Protein AF-A0A8S3JWR5-F1 (afdb_monomer)

Radius of gyration: 14.71 Å; Cα contacts (8 Å, |Δi|>4): 63; chains: 1; bounding box: 39×19×39 Å

Structure (mmCIF, N/CA/C/O backbone):
data_AF-A0A8S3JWR5-F1
#
_entry.id   AF-A0A8S3JWR5-F1
#
loop_
_atom_site.group_PDB
_atom_site.id
_atom_site.type_symbol
_atom_site.label_atom_id
_atom_site.label_alt_id
_atom_site.label_comp_id
_atom_site.label_asym_id
_atom_site.label_entity_id
_atom_site.label_seq_id
_atom_site.pdbx_PDB_ins_code
_atom_site.Cartn_x
_atom_site.Cartn_y
_atom_site.Cartn_z
_atom_site.occupancy
_atom_site.B_iso_or_equiv
_atom_site.auth_seq_id
_atom_site.auth_comp_id
_atom_site.auth_asym_id
_atom_site.auth_atom_id
_atom_site.pdbx_PDB_model_num
ATOM 1 N N . MET A 1 1 ? -30.917 8.137 4.550 1.00 37.38 1 MET A N 1
ATOM 2 C CA . MET A 1 1 ? -30.473 6.727 4.497 1.00 37.38 1 MET A CA 1
ATOM 3 C C . MET A 1 1 ? -29.149 6.706 3.745 1.00 37.38 1 MET A C 1
ATOM 5 O O . MET A 1 1 ? -29.154 7.020 2.565 1.00 37.38 1 MET A O 1
ATOM 9 N N . GLN A 1 2 ? -28.016 6.509 4.427 1.00 43.31 2 GLN A N 1
ATOM 10 C CA . GLN A 1 2 ? -26.693 6.490 3.785 1.00 43.31 2 GLN A CA 1
ATOM 11 C C . GLN A 1 2 ? -26.378 5.064 3.337 1.00 43.31 2 GLN A C 1
ATOM 13 O O . GLN A 1 2 ? -26.114 4.191 4.160 1.00 43.31 2 GLN A O 1
ATOM 18 N N . THR A 1 3 ? -26.428 4.827 2.031 1.00 49.97 3 THR A N 1
ATOM 19 C CA . THR A 1 3 ? -25.996 3.568 1.425 1.00 49.97 3 THR A CA 1
ATOM 20 C C . THR A 1 3 ? -24.471 3.576 1.351 1.00 49.97 3 THR A C 1
ATOM 22 O O . THR A 1 3 ? -23.886 4.046 0.379 1.00 49.97 3 THR A O 1
ATOM 25 N N . LEU A 1 4 ? -23.808 3.114 2.412 1.00 53.09 4 LEU A N 1
ATOM 26 C CA . LEU A 1 4 ? -22.368 2.860 2.397 1.00 53.09 4 LEU A CA 1
ATOM 27 C C . LEU A 1 4 ? -22.130 1.588 1.584 1.00 53.09 4 LEU A C 1
ATOM 29 O O . LEU A 1 4 ? -22.254 0.498 2.127 1.00 53.09 4 LEU A O 1
ATOM 33 N N . TYR A 1 5 ? -21.883 1.758 0.283 1.00 58.81 5 TYR A N 1
ATOM 34 C CA . TYR A 1 5 ? -21.598 0.738 -0.732 1.00 58.81 5 TYR A CA 1
ATOM 35 C C . TYR A 1 5 ? -21.057 -0.598 -0.179 1.00 58.81 5 TYR A C 1
ATOM 37 O O . TYR A 1 5 ? -19.836 -0.781 -0.086 1.00 58.81 5 TYR A O 1
ATOM 45 N N . PRO A 1 6 ? -21.936 -1.556 0.169 1.00 47.34 6 PRO A N 1
ATOM 46 C CA . PRO A 1 6 ? -21.493 -2.837 0.689 1.00 47.34 6 PRO A CA 1
ATOM 47 C C . PRO A 1 6 ? -20.863 -3.622 -0.467 1.00 47.34 6 PRO A C 1
ATOM 49 O O . PRO A 1 6 ? -21.546 -3.989 -1.419 1.00 47.34 6 PRO A O 1
ATOM 52 N N . GLY A 1 7 ? -19.545 -3.829 -0.409 1.00 58.38 7 GLY A N 1
ATOM 53 C CA . GLY A 1 7 ? -18.796 -4.625 -1.390 1.00 58.38 7 GLY A CA 1
ATOM 54 C C . GLY A 1 7 ? -18.130 -3.860 -2.541 1.00 58.38 7 GLY A C 1
ATOM 55 O O . GLY A 1 7 ? -17.564 -4.503 -3.418 1.00 58.38 7 GLY A O 1
ATOM 56 N N . LEU A 1 8 ? -18.147 -2.519 -2.558 1.00 60.56 8 LEU A N 1
ATOM 57 C CA . LEU A 1 8 ? -17.488 -1.746 -3.630 1.00 60.56 8 LEU A CA 1
ATOM 58 C C . LEU A 1 8 ? -15.957 -1.692 -3.485 1.00 60.56 8 LEU A C 1
ATOM 60 O O . LEU A 1 8 ? -15.246 -1.549 -4.476 1.00 60.56 8 LEU A O 1
ATOM 64 N N . LEU A 1 9 ? -15.434 -1.816 -2.263 1.00 65.62 9 LEU A N 1
ATOM 65 C CA . LEU A 1 9 ? -13.997 -1.748 -2.012 1.00 65.62 9 LEU A CA 1
ATOM 66 C C . LEU A 1 9 ? -13.405 -3.161 -1.925 1.00 65.62 9 LEU A C 1
ATOM 68 O O . LEU A 1 9 ? -13.457 -3.794 -0.874 1.00 65.62 9 LEU A O 1
ATOM 72 N N . ALA A 1 10 ? -12.843 -3.651 -3.033 1.00 68.44 10 ALA A N 1
ATOM 73 C CA . ALA A 1 10 ? -12.148 -4.940 -3.059 1.00 68.44 10 ALA A CA 1
ATOM 74 C C . ALA A 1 10 ? -10.863 -4.906 -2.212 1.00 68.44 10 ALA A C 1
ATOM 76 O O . ALA A 1 10 ? -10.627 -5.809 -1.414 1.00 68.44 10 ALA A O 1
ATOM 77 N N . TYR A 1 11 ? -10.045 -3.859 -2.360 1.00 75.12 11 TYR A N 1
ATOM 78 C CA . TYR A 1 11 ? -8.889 -3.571 -1.510 1.00 75.12 11 TYR A CA 1
ATOM 79 C C . TYR A 1 11 ? -8.386 -2.135 -1.737 1.00 75.12 11 TYR A C 1
ATOM 81 O O . TYR A 1 11 ? -8.467 -1.606 -2.843 1.00 75.12 11 TYR A O 1
ATOM 89 N N . LEU A 1 12 ? -7.860 -1.501 -0.687 1.00 84.25 12 LEU A N 1
ATOM 90 C CA . LEU A 1 12 ? -7.167 -0.214 -0.733 1.00 84.25 12 LEU A CA 1
ATOM 91 C C . LEU A 1 12 ? -5.659 -0.470 -0.795 1.00 84.25 12 LEU A C 1
ATOM 93 O O . LEU A 1 12 ? -5.075 -0.962 0.171 1.00 84.25 12 LEU A O 1
ATOM 97 N N . LEU A 1 13 ? -5.026 -0.123 -1.914 1.00 85.75 13 LEU A N 1
ATOM 98 C CA . LEU A 1 13 ? -3.587 -0.287 -2.097 1.00 85.75 13 LEU A CA 1
ATOM 99 C C . LEU A 1 13 ? -2.842 0.998 -1.711 1.00 85.75 13 LEU A C 1
ATOM 101 O O . LEU A 1 13 ? -2.915 2.009 -2.405 1.00 85.75 13 LEU A O 1
ATOM 105 N N . MET A 1 14 ? -2.105 0.961 -0.606 1.00 86.00 14 MET A N 1
ATOM 106 C CA . MET A 1 14 ? -1.245 2.054 -0.162 1.00 86.00 14 MET A CA 1
ATOM 107 C C . MET A 1 14 ? 0.150 1.913 -0.775 1.00 86.00 14 MET A C 1
ATOM 109 O O . MET A 1 14 ? 0.968 1.124 -0.300 1.00 86.00 14 MET A O 1
ATOM 113 N N . TYR A 1 15 ? 0.416 2.691 -1.826 1.00 85.44 15 TYR A N 1
ATOM 114 C CA . TYR A 1 15 ? 1.695 2.708 -2.539 1.00 85.44 15 TYR A CA 1
ATOM 115 C C . TYR A 1 15 ? 2.723 3.640 -1.879 1.00 85.44 15 TYR A C 1
ATOM 117 O O . TYR A 1 15 ? 2.412 4.795 -1.586 1.00 85.44 15 TYR A O 1
ATOM 125 N N . LYS A 1 16 ? 3.959 3.153 -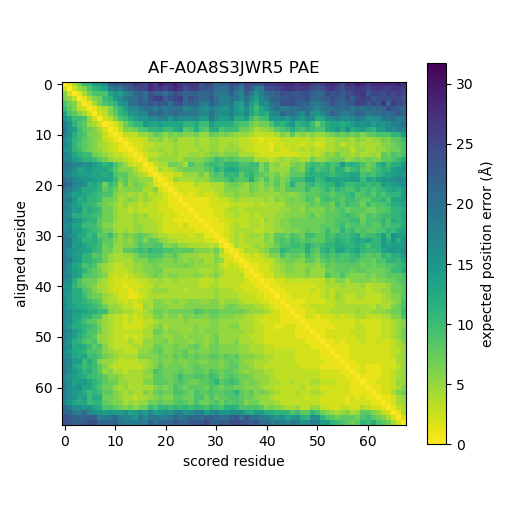1.679 1.00 80.50 16 LYS A N 1
ATOM 126 C CA . LYS A 1 16 ? 5.104 3.907 -1.116 1.00 80.50 16 LYS A CA 1
ATOM 127 C C . LYS A 1 16 ? 4.740 4.684 0.154 1.00 80.50 16 LYS A C 1
ATOM 129 O O . LYS A 1 16 ? 4.974 5.886 0.242 1.00 80.50 16 LYS A O 1
ATOM 134 N N . MET A 1 17 ? 4.162 3.994 1.136 1.00 76.94 17 MET A N 1
ATOM 135 C CA . MET A 1 17 ? 3.678 4.617 2.370 1.00 76.94 17 MET A CA 1
ATOM 136 C C . MET A 1 17 ? 4.809 5.410 3.072 1.00 76.94 17 MET A C 1
ATOM 138 O O . MET A 1 17 ? 5.770 4.800 3.547 1.00 76.94 17 MET A O 1
ATOM 142 N N . PRO A 1 18 ? 4.746 6.754 3.145 1.00 74.75 18 PRO A N 1
ATOM 143 C CA . PRO A 1 18 ? 5.749 7.527 3.868 1.00 74.75 18 PRO A CA 1
ATOM 144 C C . PRO A 1 18 ? 5.587 7.315 5.377 1.00 74.75 18 PRO A C 1
ATOM 146 O O . PRO A 1 18 ? 4.482 7.060 5.857 1.00 74.75 18 PRO A O 1
ATOM 149 N N . PHE A 1 19 ? 6.663 7.488 6.155 1.00 73.38 19 PHE A N 1
ATOM 150 C CA . PHE A 1 19 ? 6.619 7.289 7.614 1.00 73.38 19 PHE A CA 1
ATOM 151 C C . PHE A 1 19 ? 5.498 8.111 8.283 1.00 73.38 19 PHE A C 1
ATOM 153 O O . PHE A 1 19 ? 4.868 7.643 9.228 1.00 73.38 19 PHE A O 1
ATOM 160 N N . LEU A 1 20 ? 5.196 9.300 7.750 1.00 70.94 20 LEU A N 1
ATOM 161 C CA . LEU A 1 20 ? 4.125 10.176 8.224 1.00 70.94 20 LEU A CA 1
ATOM 162 C C . LEU A 1 20 ? 2.732 9.534 8.101 1.00 70.94 20 LEU A C 1
ATOM 164 O O . LEU A 1 20 ? 1.888 9.711 8.982 1.00 70.94 20 LEU A O 1
ATOM 168 N N . LEU A 1 21 ? 2.496 8.739 7.053 1.00 78.56 21 LEU A N 1
ATOM 169 C CA . LEU A 1 21 ? 1.223 8.043 6.867 1.00 78.56 21 LEU A CA 1
ATOM 170 C C . LEU A 1 21 ? 0.996 6.969 7.934 1.00 78.56 21 LEU A C 1
ATOM 172 O O . LEU A 1 21 ? -0.152 6.646 8.205 1.00 78.56 21 LEU A O 1
ATOM 176 N N . SER A 1 22 ? 2.040 6.455 8.596 1.00 79.62 22 SER 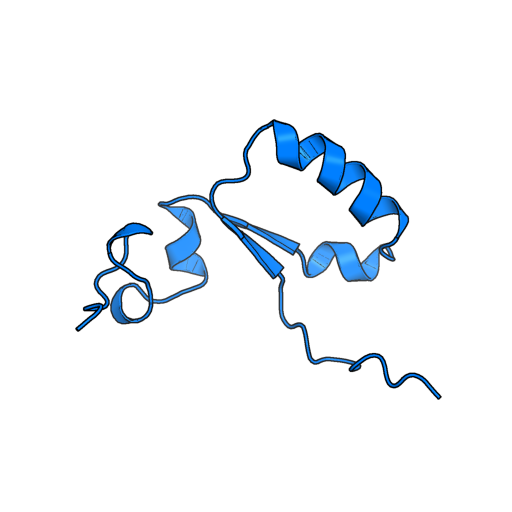A N 1
ATOM 177 C CA . SER A 1 22 ? 1.880 5.451 9.659 1.00 79.62 22 SER A CA 1
ATOM 178 C C . SER A 1 22 ? 1.105 5.986 10.875 1.00 79.62 22 SER A C 1
ATOM 180 O O . SER A 1 22 ? 0.335 5.248 11.499 1.00 79.62 22 SER A O 1
ATOM 182 N N . ALA A 1 23 ? 1.254 7.279 11.186 1.00 84.00 23 ALA A N 1
ATOM 183 C CA . ALA A 1 23 ? 0.525 7.944 12.263 1.00 84.00 23 ALA A CA 1
ATOM 184 C C . ALA A 1 23 ? -0.946 8.161 11.883 1.00 84.00 23 ALA A C 1
ATOM 186 O O . ALA A 1 23 ? -1.843 7.838 12.660 1.00 84.00 23 ALA A O 1
ATOM 187 N N . VAL A 1 24 ? -1.193 8.620 10.654 1.00 84.25 24 VAL A N 1
ATOM 188 C CA . VAL A 1 24 ? -2.549 8.767 10.103 1.00 84.25 24 VAL A CA 1
ATOM 189 C C . VAL A 1 24 ? -3.241 7.402 10.004 1.00 84.25 24 VAL A C 1
ATOM 191 O O . VAL A 1 24 ? -4.397 7.259 10.391 1.00 84.25 24 VAL A O 1
ATOM 194 N N . TRP A 1 25 ? -2.516 6.360 9.599 1.00 82.75 25 TRP A N 1
ATOM 195 C CA . TRP A 1 25 ? -3.014 4.990 9.501 1.00 82.75 25 TRP A CA 1
ATOM 196 C C . TRP A 1 25 ? -3.457 4.418 10.853 1.00 82.75 25 TRP A C 1
ATOM 198 O O . TRP A 1 25 ? -4.442 3.688 10.930 1.00 82.75 25 TRP A O 1
ATOM 208 N N . ARG A 1 26 ? -2.787 4.780 11.958 1.00 82.94 26 ARG A N 1
ATOM 209 C CA . ARG A 1 26 ? -3.262 4.424 13.309 1.00 82.94 26 ARG A CA 1
ATOM 210 C C . ARG A 1 26 ? -4.640 5.003 13.612 1.00 82.94 26 ARG A C 1
ATOM 212 O O . ARG A 1 26 ? -5.430 4.288 14.210 1.00 82.94 26 ARG A O 1
ATOM 219 N N . LEU A 1 27 ? -4.917 6.240 13.203 1.00 84.94 27 LEU A N 1
ATOM 220 C CA . LEU A 1 27 ? -6.228 6.868 13.392 1.00 84.94 27 LEU A CA 1
ATOM 221 C C . LEU A 1 27 ? -7.283 6.233 12.485 1.00 84.94 27 LEU A C 1
ATOM 223 O O . LEU A 1 27 ? -8.372 5.922 12.941 1.00 84.94 27 LEU A O 1
ATOM 227 N N . ILE A 1 28 ? -6.942 5.955 11.227 1.00 83.44 28 ILE A N 1
ATOM 228 C CA . ILE A 1 28 ? -7.869 5.292 10.301 1.00 83.44 28 ILE A CA 1
ATOM 229 C C . ILE A 1 28 ? -8.264 3.906 10.830 1.00 83.44 28 ILE A C 1
ATOM 231 O O . ILE A 1 28 ? -9.442 3.561 10.819 1.00 83.44 28 ILE A O 1
ATOM 235 N N . ARG A 1 29 ? -7.315 3.142 11.387 1.00 80.94 29 ARG A N 1
ATOM 236 C CA . ARG A 1 29 ? -7.600 1.825 11.976 1.00 80.94 29 ARG A CA 1
ATOM 237 C C . ARG A 1 29 ? -8.565 1.856 13.159 1.00 80.94 29 ARG A C 1
ATOM 239 O O . ARG A 1 29 ? -9.227 0.853 13.382 1.00 80.94 29 ARG A O 1
ATOM 246 N N . THR A 1 30 ? -8.680 2.956 13.909 1.00 84.31 30 THR A N 1
ATOM 247 C CA . THR A 1 30 ? -9.678 3.028 14.995 1.00 84.31 30 THR A CA 1
ATOM 248 C C . THR A 1 30 ? -11.098 3.223 14.470 1.00 84.31 30 THR A C 1
ATOM 250 O O . THR A 1 30 ? -12.053 2.906 15.174 1.00 84.31 30 THR A O 1
ATOM 253 N N . TRP A 1 31 ? -11.246 3.714 13.238 1.00 82.56 31 TRP A N 1
ATOM 254 C CA . TRP A 1 31 ? -12.532 3.825 12.546 1.00 82.56 31 TRP A CA 1
ATOM 255 C C . TRP A 1 31 ? -12.892 2.557 11.761 1.00 82.56 31 TRP A C 1
ATOM 257 O O . TRP A 1 31 ? -14.029 2.416 11.316 1.00 82.56 31 TRP A O 1
ATOM 267 N N . MET A 1 32 ? -11.941 1.636 11.586 1.00 81.12 32 MET A N 1
ATOM 268 C CA . MET A 1 32 ? -12.121 0.391 10.846 1.00 81.12 32 MET A CA 1
ATOM 269 C C . MET A 1 32 ? -12.490 -0.766 11.778 1.00 81.12 32 MET A C 1
ATOM 271 O O . MET A 1 32 ? -11.914 -0.938 12.849 1.00 81.12 32 MET A O 1
ATOM 275 N N . SER A 1 33 ? -13.435 -1.605 11.349 1.00 77.00 33 SER A N 1
ATOM 276 C CA . SER A 1 33 ? -13.669 -2.902 11.988 1.00 77.00 33 SER A CA 1
ATOM 277 C C . SER A 1 33 ? -12.500 -3.852 11.702 1.00 77.00 33 SER A C 1
ATOM 279 O O .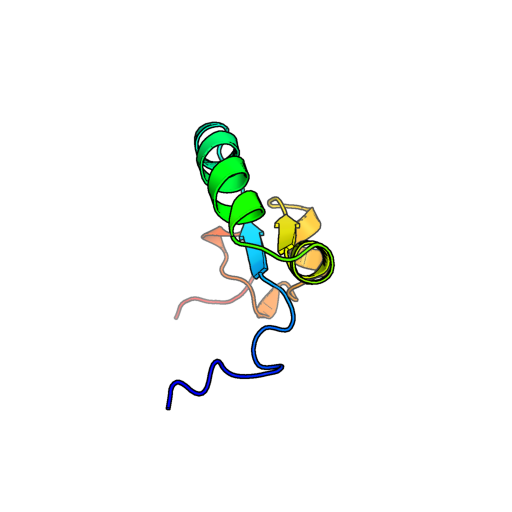 SER A 1 33 ? -11.791 -3.698 10.707 1.00 77.00 33 SER A O 1
ATOM 281 N N . SER A 1 34 ? -12.307 -4.878 12.536 1.00 75.69 34 SER A N 1
ATOM 282 C CA . SER A 1 34 ? -11.231 -5.868 12.347 1.00 75.69 34 SER A CA 1
ATOM 283 C C . SER A 1 34 ? -11.301 -6.589 10.997 1.00 75.69 34 SER A C 1
ATOM 285 O O . SER A 1 34 ? -10.277 -6.986 10.453 1.00 75.69 34 SER A O 1
ATOM 287 N N . GLU A 1 35 ? -12.500 -6.733 10.429 1.00 75.44 35 GLU A N 1
ATOM 288 C CA . GLU A 1 35 ? -12.675 -7.295 9.091 1.00 75.44 35 GLU A CA 1
ATOM 289 C C . GLU A 1 35 ? -12.203 -6.334 7.995 1.00 75.44 35 GLU A C 1
ATOM 291 O O . GLU A 1 35 ? -11.695 -6.780 6.970 1.00 75.44 35 GLU A O 1
ATOM 296 N N . ALA A 1 36 ? -12.318 -5.022 8.212 1.00 77.12 36 ALA A N 1
ATOM 297 C CA . ALA A 1 36 ? -11.967 -4.035 7.207 1.00 77.12 36 ALA A CA 1
ATOM 298 C C . ALA A 1 36 ? -10.447 -3.904 7.001 1.00 77.12 36 ALA A 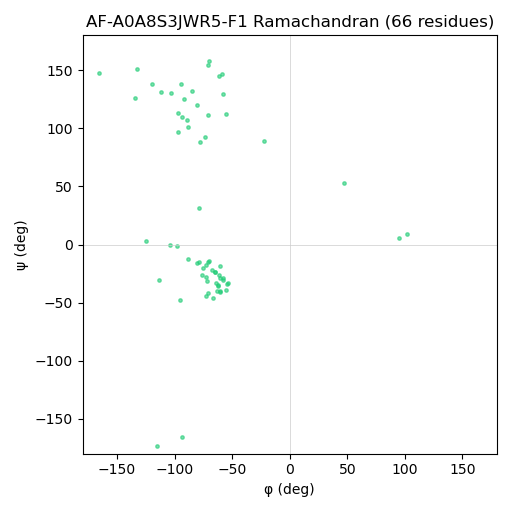C 1
ATOM 300 O O . ALA A 1 36 ? -10.002 -3.578 5.900 1.00 77.12 36 ALA A O 1
ATOM 301 N N . ASP A 1 37 ? -9.644 -4.199 8.029 1.00 77.00 37 ASP A N 1
ATOM 302 C CA . ASP A 1 37 ? -8.174 -4.132 7.970 1.00 77.00 37 ASP A CA 1
ATOM 303 C C . ASP A 1 37 ? -7.609 -5.048 6.866 1.00 77.00 37 ASP A C 1
ATOM 305 O O . ASP A 1 37 ? -6.630 -4.718 6.198 1.00 77.00 37 ASP A O 1
ATOM 309 N N . ARG A 1 38 ? -8.303 -6.159 6.571 1.00 79.88 38 ARG A N 1
ATOM 310 C CA . ARG A 1 38 ? -7.907 -7.118 5.526 1.00 79.88 38 ARG A CA 1
ATOM 311 C C . ARG A 1 38 ? -7.935 -6.529 4.112 1.00 79.88 38 ARG A C 1
ATOM 313 O O . ARG A 1 38 ? -7.259 -7.061 3.225 1.00 79.88 38 ARG A O 1
ATOM 320 N N . PHE A 1 39 ? -8.725 -5.474 3.905 1.00 81.75 39 PHE A N 1
ATOM 321 C CA . PHE A 1 39 ? -8.862 -4.808 2.615 1.00 81.75 39 PHE A CA 1
ATOM 322 C C . PHE A 1 39 ? -7.708 -3.848 2.345 1.00 81.75 39 PHE A C 1
ATOM 324 O O . PHE A 1 39 ? -7.513 -3.480 1.195 1.00 81.75 39 PHE A O 1
ATOM 331 N N . VAL A 1 40 ? -6.913 -3.453 3.341 1.00 85.50 40 VAL A N 1
ATOM 332 C CA . VAL A 1 40 ? -5.777 -2.558 3.094 1.00 85.50 40 VAL A CA 1
ATOM 333 C C . VAL A 1 40 ? -4.519 -3.363 2.826 1.00 85.50 40 VAL A C 1
ATOM 335 O O . VAL A 1 40 ? -4.123 -4.235 3.600 1.00 85.50 40 VAL A O 1
ATOM 338 N N . LYS A 1 41 ? -3.890 -3.077 1.690 1.00 85.19 41 LYS A N 1
ATOM 339 C CA . LYS A 1 41 ? -2.642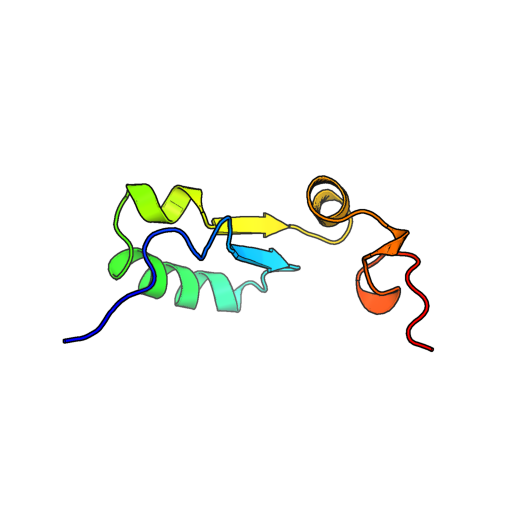 -3.691 1.247 1.00 85.19 41 LYS A CA 1
ATOM 340 C C . LYS A 1 41 ? -1.595 -2.609 1.098 1.00 85.19 41 LYS A C 1
ATOM 342 O O . LYS A 1 41 ? -1.872 -1.526 0.596 1.00 85.19 41 LYS A O 1
ATOM 347 N N . PHE A 1 42 ? -0.386 -2.911 1.535 1.00 87.12 42 PHE A N 1
ATOM 348 C CA . PHE A 1 42 ? 0.752 -2.020 1.388 1.00 87.12 42 PHE A CA 1
ATOM 349 C C . PHE A 1 42 ? 1.612 -2.533 0.252 1.00 87.12 42 PHE A C 1
ATOM 351 O O . PHE A 1 42 ? 1.939 -3.718 0.225 1.00 87.12 42 PHE A O 1
ATOM 358 N N . ALA A 1 43 ? 1.957 -1.640 -0.668 1.00 88.94 43 ALA A N 1
ATOM 359 C CA . ALA A 1 43 ? 2.823 -1.954 -1.787 1.00 88.94 43 ALA A CA 1
ATOM 360 C C . ALA A 1 43 ? 3.915 -0.899 -1.955 1.00 88.94 43 ALA A C 1
ATOM 362 O O . ALA A 1 43 ? 3.761 0.285 -1.646 1.00 88.94 43 ALA A O 1
ATOM 363 N N . ASP A 1 44 ? 5.035 -1.347 -2.487 1.00 86.25 44 ASP A N 1
ATOM 364 C CA . ASP A 1 44 ? 6.139 -0.536 -2.968 1.00 86.25 44 ASP A CA 1
ATOM 365 C C . ASP A 1 44 ? 6.295 -0.714 -4.485 1.00 86.25 44 ASP A C 1
ATOM 367 O O . ASP A 1 44 ? 5.478 -1.354 -5.145 1.00 86.25 44 ASP A O 1
ATOM 371 N N . ALA A 1 45 ? 7.350 -0.135 -5.059 1.00 83.06 45 ALA A N 1
ATOM 372 C CA . ALA A 1 45 ? 7.608 -0.223 -6.496 1.00 83.06 45 ALA A CA 1
ATOM 373 C C . ALA A 1 45 ? 7.814 -1.660 -7.012 1.00 83.06 45 ALA A C 1
ATOM 375 O O . ALA A 1 45 ? 7.717 -1.874 -8.213 1.00 83.06 45 ALA A O 1
ATOM 376 N N . LYS A 1 46 ? 8.113 -2.630 -6.138 1.00 82.25 46 LYS A N 1
ATOM 377 C CA . LYS A 1 46 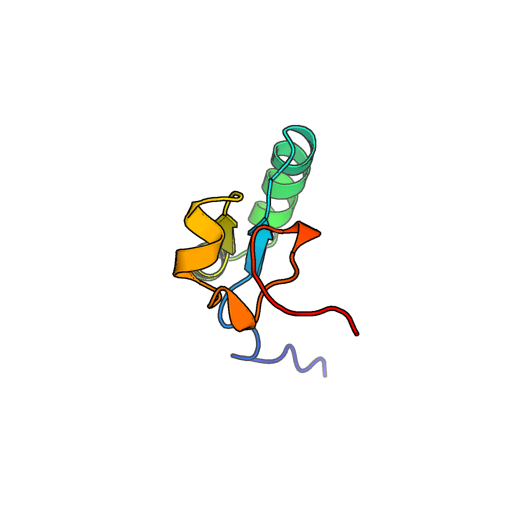? 8.329 -4.031 -6.522 1.00 82.25 46 LYS A CA 1
ATOM 378 C C . LYS A 1 46 ? 7.053 -4.854 -6.354 1.00 82.25 46 LYS A C 1
ATOM 380 O O . LYS A 1 46 ? 6.668 -5.569 -7.267 1.00 82.25 46 LYS A O 1
ATOM 385 N N . SER A 1 47 ? 6.394 -4.711 -5.208 1.00 89.06 47 SER A N 1
ATOM 386 C CA . SER A 1 47 ? 5.186 -5.464 -4.835 1.00 89.06 47 SER A CA 1
ATOM 387 C C . SER A 1 47 ? 3.903 -4.945 -5.482 1.00 89.06 47 SER A C 1
ATOM 389 O O . SER A 1 47 ? 2.906 -5.655 -5.508 1.00 89.06 47 SER A O 1
ATOM 391 N N . ILE A 1 48 ? 3.889 -3.731 -6.048 1.00 90.06 48 ILE A N 1
ATOM 392 C CA . ILE A 1 48 ? 2.710 -3.225 -6.773 1.00 90.06 48 ILE A CA 1
ATOM 393 C C . ILE A 1 48 ? 2.339 -4.097 -7.982 1.00 90.06 48 ILE A C 1
ATOM 395 O O . ILE A 1 48 ? 1.160 -4.198 -8.320 1.00 90.06 48 ILE A O 1
ATOM 399 N N . LEU A 1 49 ? 3.322 -4.770 -8.587 1.00 90.38 49 LEU A N 1
ATOM 400 C CA . LEU A 1 49 ? 3.114 -5.647 -9.739 1.00 90.38 49 LEU A CA 1
ATOM 401 C C . LEU A 1 49 ? 2.386 -6.953 -9.383 1.00 90.38 49 LEU A C 1
ATOM 403 O O . LEU A 1 49 ? 1.842 -7.602 -10.272 1.00 90.38 49 LEU A O 1
ATOM 407 N N . ASP A 1 50 ? 2.302 -7.299 -8.094 1.00 90.38 50 ASP A N 1
ATOM 408 C CA . ASP A 1 50 ? 1.478 -8.416 -7.612 1.00 90.38 50 ASP A CA 1
ATOM 409 C C . ASP A 1 50 ? -0.027 -8.083 -7.664 1.00 90.38 50 ASP A C 1
ATOM 411 O O . ASP A 1 50 ? -0.870 -8.978 -7.594 1.00 90.38 50 ASP A O 1
ATOM 415 N N . PHE A 1 51 ? -0.376 -6.793 -7.774 1.00 88.25 51 PHE A N 1
ATOM 416 C CA . PHE A 1 51 ? -1.757 -6.298 -7.758 1.00 88.25 51 PHE A CA 1
ATOM 417 C C . PHE A 1 51 ? -2.203 -5.694 -9.091 1.00 88.25 51 PHE A C 1
ATOM 419 O O . PHE A 1 51 ? -3.397 -5.711 -9.392 1.00 88.25 51 PHE A O 1
ATOM 426 N N . ILE A 1 52 ? -1.276 -5.111 -9.856 1.00 88.94 52 ILE A N 1
ATOM 427 C CA . ILE A 1 52 ? -1.562 -4.385 -11.098 1.00 88.94 52 ILE A CA 1
ATOM 428 C C . ILE A 1 52 ? -0.563 -4.835 -12.161 1.00 88.94 52 ILE A C 1
ATOM 430 O O . ILE A 1 52 ? 0.646 -4.766 -11.948 1.00 88.94 52 ILE A O 1
ATOM 434 N N . ALA A 1 53 ? -1.065 -5.276 -13.315 1.00 90.31 53 ALA A N 1
ATOM 435 C CA . ALA A 1 53 ? -0.214 -5.677 -14.428 1.00 90.31 53 ALA A CA 1
ATOM 436 C C . ALA A 1 53 ? 0.641 -4.488 -14.927 1.00 90.31 53 ALA A C 1
ATOM 438 O O . ALA A 1 53 ? 0.161 -3.350 -14.915 1.00 90.31 53 ALA A O 1
ATOM 439 N N . PRO A 1 54 ? 1.895 -4.710 -15.371 1.00 88.44 54 PRO A N 1
ATOM 440 C CA . PRO A 1 54 ? 2.797 -3.625 -15.760 1.00 88.44 54 PRO A CA 1
ATOM 441 C C . PRO A 1 54 ? 2.217 -2.690 -16.828 1.00 88.44 54 PRO A C 1
ATOM 443 O O . PRO A 1 54 ? 2.377 -1.479 -16.732 1.00 88.44 54 PRO A O 1
ATOM 446 N N . ASP A 1 55 ? 1.495 -3.228 -17.807 1.00 91.50 55 ASP A N 1
ATOM 447 C CA . ASP A 1 55 ? 0.854 -2.493 -18.904 1.00 91.50 55 ASP A CA 1
ATOM 448 C C . ASP A 1 55 ? -0.337 -1.629 -18.465 1.00 91.50 55 ASP A C 1
ATOM 450 O O . ASP A 1 55 ? -0.768 -0.758 -19.213 1.00 91.50 55 ASP A O 1
ATOM 454 N N . GLN A 1 56 ? -0.840 -1.844 -17.249 1.00 89.38 56 GLN A N 1
ATOM 455 C CA . GLN A 1 56 ? -1.929 -1.084 -16.631 1.00 89.38 56 GLN A CA 1
ATOM 456 C C . GLN A 1 56 ? -1.424 -0.102 -15.562 1.00 89.38 56 GLN A C 1
ATOM 458 O O . GLN A 1 56 ? -2.212 0.597 -14.927 1.00 89.38 56 GLN A O 1
ATOM 463 N N . LEU A 1 57 ? -0.110 -0.060 -15.327 1.00 89.50 57 LEU A N 1
ATOM 464 C CA . LEU A 1 57 ? 0.521 0.794 -14.332 1.00 89.50 57 LEU A CA 1
ATOM 465 C C . LEU A 1 57 ? 1.359 1.874 -15.029 1.00 89.50 57 LEU A C 1
ATOM 467 O O . LEU A 1 57 ? 2.173 1.572 -15.901 1.00 89.50 57 LEU A O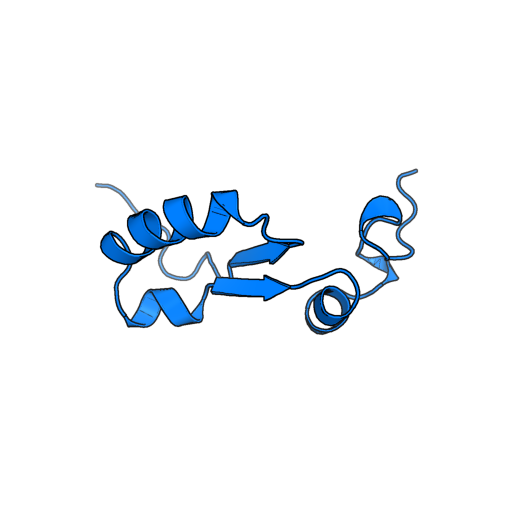 1
ATOM 471 N N . SER A 1 58 ? 1.197 3.138 -14.626 1.00 87.56 58 SER A N 1
ATOM 472 C CA . SER A 1 58 ? 1.994 4.241 -15.184 1.00 87.56 58 SER A CA 1
ATOM 473 C C . SER A 1 58 ? 3.494 4.017 -14.966 1.00 87.56 58 SER A C 1
ATOM 475 O O . SER A 1 58 ? 3.938 3.500 -13.927 1.00 87.56 58 SER A O 1
ATOM 477 N N . LYS A 1 59 ? 4.301 4.483 -15.925 1.00 87.75 59 LYS A N 1
ATOM 478 C CA . LYS A 1 59 ? 5.771 4.443 -15.865 1.00 87.75 59 LYS A CA 1
ATOM 479 C C . LYS A 1 59 ? 6.333 5.098 -14.605 1.00 87.75 59 LYS A C 1
ATOM 481 O O . LYS A 1 59 ? 7.310 4.604 -14.044 1.00 87.75 59 LYS A O 1
ATOM 486 N N . GLN A 1 60 ? 5.694 6.154 -14.094 1.00 85.00 60 GLN A N 1
ATOM 487 C CA . GLN A 1 60 ? 6.134 6.833 -12.866 1.00 85.00 60 GLN A CA 1
ATOM 488 C C . GLN A 1 60 ? 6.026 5.943 -11.615 1.00 85.00 60 GLN A C 1
ATOM 490 O O . GLN A 1 60 ? 6.735 6.156 -10.626 1.00 85.00 60 GLN A O 1
ATOM 495 N N . MET A 1 61 ? 5.156 4.931 -11.655 1.00 84.81 61 MET A N 1
ATOM 496 C CA . MET A 1 61 ? 4.949 3.968 -10.572 1.00 84.81 61 MET A CA 1
ATOM 497 C C . MET A 1 61 ? 5.715 2.652 -10.776 1.00 84.81 61 MET A C 1
ATOM 499 O O . MET A 1 61 ? 5.698 1.808 -9.877 1.00 84.81 61 MET A O 1
ATOM 503 N N . GLY A 1 62 ? 6.437 2.509 -11.894 1.00 84.31 62 GLY A N 1
ATOM 504 C CA . GLY A 1 62 ? 7.225 1.322 -12.244 1.00 84.31 62 GLY A CA 1
ATOM 505 C C . GLY A 1 62 ? 6.575 0.398 -13.277 1.00 84.31 62 GLY A C 1
ATOM 506 O O . GLY A 1 62 ? 7.078 -0.702 -13.481 1.00 84.31 62 GLY A O 1
ATOM 507 N N . GLY A 1 63 ? 5.474 0.815 -13.909 1.00 87.50 63 GLY A N 1
ATOM 508 C CA . GLY A 1 63 ? 4.847 0.062 -14.994 1.00 87.50 63 GLY A CA 1
ATOM 509 C C . GLY A 1 63 ? 5.316 0.479 -16.388 1.00 87.50 63 GLY A C 1
ATOM 510 O O . GLY A 1 63 ? 6.328 1.159 -16.559 1.00 87.50 63 GLY A O 1
ATOM 511 N N . THR A 1 64 ? 4.574 0.045 -17.399 1.00 91.00 64 THR A N 1
ATOM 512 C CA . THR A 1 64 ? 4.846 0.259 -18.824 1.00 91.00 64 THR A CA 1
ATOM 513 C C . THR A 1 64 ? 3.677 0.906 -19.556 1.00 91.00 64 THR A C 1
ATOM 515 O O . THR A 1 64 ? 3.781 1.079 -20.769 1.00 91.00 64 THR A O 1
ATOM 518 N N . ALA A 1 65 ? 2.591 1.263 -18.858 1.00 87.19 65 ALA A N 1
ATOM 519 C CA . ALA A 1 65 ? 1.477 1.980 -19.466 1.00 87.19 65 ALA A CA 1
ATOM 520 C C . ALA A 1 65 ? 1.978 3.302 -20.065 1.00 87.19 65 ALA A C 1
ATOM 522 O O . ALA A 1 65 ? 2.707 4.059 -19.413 1.00 87.19 65 ALA A O 1
ATOM 523 N N . ASP A 1 66 ? 1.634 3.549 -21.326 1.00 81.44 66 ASP A N 1
ATOM 524 C CA . ASP A 1 66 ? 1.900 4.825 -21.977 1.00 81.44 66 ASP A CA 1
ATOM 525 C C . ASP A 1 66 ? 0.822 5.828 -21.563 1.00 81.44 66 ASP A C 1
ATOM 527 O O . ASP A 1 66 ? -0.356 5.627 -21.839 1.00 81.44 66 ASP A O 1
ATOM 531 N N . ASP A 1 67 ? 1.236 6.925 -20.928 1.00 66.62 67 ASP A N 1
ATOM 532 C CA . ASP A 1 67 ? 0.353 8.014 -20.483 1.00 66.62 67 ASP A CA 1
ATOM 533 C C . ASP A 1 67 ? -0.042 8.954 -21.656 1.00 66.62 67 ASP A C 1
ATOM 535 O O . ASP A 1 67 ? -0.158 10.165 -21.466 1.00 66.62 67 ASP A O 1
ATOM 539 N N . SER A 1 68 ? -0.152 8.415 -22.882 1.00 60.56 68 SER A N 1
ATOM 540 C CA . SER A 1 68 ? -0.374 9.186 -24.125 1.00 60.56 68 SER A CA 1
ATOM 541 C C . SER A 1 68 ? -1.789 9.738 -24.256 1.00 60.56 68 SER A C 1
ATOM 543 O O . SER A 1 68 ? -2.746 8.987 -23.967 1.00 60.56 68 SER A O 1
#

Mean predicted aligned error: 8.07 Å

Secondary structure (DSSP, 8-state):
-----TT--S-EEEES--HHHHHHHHHHHHHS-TTGGGGEEEE-TTGGGGTS-GGGSBGGGT--B---

Solvent-accessible surface area (backbone atoms only — not comparable to full-atom values): 4332 Å² total; per-residue (Å²): 135,86,83,74,67,86,80,73,74,79,58,50,76,44,67,64,72,51,78,71,48,57,61,54,48,58,57,53,53,74,77,43,55,83,76,53,58,76,30,56,42,80,27,42,72,72,55,40,58,82,79,42,56,44,68,80,27,49,50,94,64,67,25,6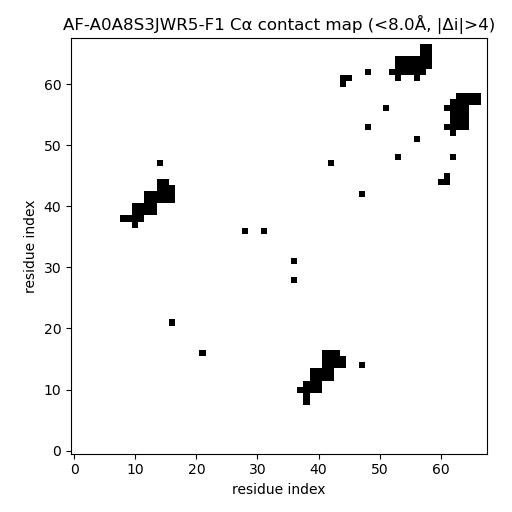3,25,78,93,121

Foldseek 3Di:
D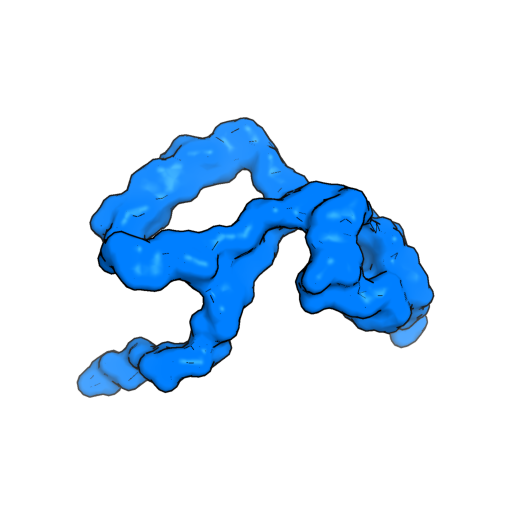DCPPDPPQQAAEAEPQDPVVVVVVVVVVVVDDPVNVVRYHYDYLVCVCVPAPLCRDDVVSNGDPDPD

Sequence (68 aa):
MQTLYPGLLAYLLMYKMPFLLSAVWRLIRTWMSSEADRFVKFADAKSILDFIAPDQLSKQMGGTADDS

Nearest PDB structures (foldseek):
  3b74-assembly1_A  TM=8.594E-01  e=1.569E-02  Saccharomyces cerevisiae
  4j7q-assembly3_A  TM=6.799E-01  e=4.989E-02  Saccharomyces cerevisiae S288C
  4j7q-assembly3_B  TM=6.813E-01  e=6.551E-02  Saccharomyces cerevisiae S288C
  4m8z-assembly1_B  TM=6.758E-01  e=9.206E-02  Saccharomyces cerevisiae S288C
  3w67-assembly1_B  TM=7.298E-01  e=1.946E-01  Mus musculus

InterPro domains:
  IPR001251 CRAL-TRIO lipid binding domain [PF00650] (1-63)
  IPR001251 CRAL-TRIO lipid binding domain [PS50191] (1-68)
  IPR001251 CRAL-TRIO lipid binding domain [cd00170] (1-64)
  IPR036865 CRAL-TRIO lipid binding domain superfamily [G3DSA:3.40.525.10] (1-68)
  IPR036865 CRAL-TRIO lipid binding domain superfamily [SSF52087] (1-66)
  IPR053012 Endoplasmic reticulum-organelle contact domain-containing protein [PTHR46384] (4-66)

Organism: NCBI:txid392030

pLDDT: mean 78.79, std 12.2, range [37.38, 91.5]